Protein AF-A0A2M6W383-F1 (afdb_monomer_lite)

pLDDT: mean 89.34, std 7.52, range [50.94, 96.88]

Secondary structure (DSSP, 8-state):
-HHHHHHHHHHHHHHHHHHHHHHHHHHHHHHHHHHHHHHHHHHHHHHHHHHHHHHIIIIIT-SSPPPHHHHHHHHHHHHHT--HHHHHHHHHHHH-SSHHHHHHHHHHHHHHHHHHHH--

Organism: NCBI:txid1974648

Radius of gyration: 27.36 Å; chains: 1; bounding box: 65×24×80 Å

Foldseek 3Di:
DVVVVVVVVVVVVVVVVVVVVVVVVVVVVVVVVVVVVVVVLVVLLVLLVVLLVLCCVQPVVDPDDRDPVSVVVSLVSQVVSVDPVLNVLVVQLVVDPDPVSVVVSVVVSNVVSVVSNPPD

Sequence (120 aa):
MQHRTFYLAIVVILAVASLAGLASYYSASVHLSQAQAQLALQKNDERVVNFLSMFVNKVIKADKEIGYDDRLELENAVRQLGDKEILEQWKKFTDSKTESEAQSNTKELLAKLVNKISKK

Structure (mmCIF, N/CA/C/O backbone):
data_AF-A0A2M6W383-F1
#
_entry.id   AF-A0A2M6W383-F1
#
loop_
_atom_site.group_PDB
_atom_site.id
_atom_site.type_symbol
_atom_site.label_atom_id
_atom_site.label_alt_id
_atom_site.label_comp_id
_atom_site.label_asym_id
_atom_site.label_entity_id
_atom_site.label_seq_id
_atom_site.pdbx_PDB_ins_code
_atom_site.Cartn_x
_atom_site.Cartn_y
_atom_site.Cartn_z
_atom_site.occupancy
_atom_site.B_iso_or_equiv
_atom_site.auth_seq_id
_atom_site.auth_comp_id
_atom_site.auth_asym_id
_atom_site.auth_atom_id
_atom_site.pdbx_PDB_model_num
ATOM 1 N N . MET A 1 1 ? 42.798 -7.366 -55.470 1.00 59.81 1 MET A N 1
ATOM 2 C CA . MET A 1 1 ? 42.585 -6.374 -54.384 1.00 59.81 1 MET A CA 1
ATOM 3 C C . MET A 1 1 ? 41.109 -6.054 -54.136 1.00 59.81 1 MET A C 1
ATOM 5 O O . MET A 1 1 ? 40.742 -6.008 -52.970 1.00 59.81 1 MET A O 1
ATOM 9 N N . GLN A 1 2 ? 40.260 -5.914 -55.167 1.00 68.69 2 GLN A N 1
ATOM 10 C CA . GLN A 1 2 ? 38.841 -5.524 -55.022 1.00 68.69 2 GLN A CA 1
ATOM 11 C C . GLN A 1 2 ? 37.976 -6.438 -54.126 1.00 68.69 2 GLN A C 1
ATOM 13 O O . GLN A 1 2 ? 37.146 -5.939 -53.372 1.00 68.69 2 GLN A O 1
ATOM 18 N N . HIS A 1 3 ? 38.184 -7.760 -54.132 1.00 70.81 3 HIS A N 1
ATOM 19 C CA . HIS A 1 3 ? 37.404 -8.657 -53.264 1.00 70.81 3 HIS A CA 1
ATOM 20 C C . HIS A 1 3 ? 37.749 -8.492 -51.772 1.00 70.81 3 HIS A C 1
ATOM 22 O O . HIS A 1 3 ? 36.857 -8.528 -50.933 1.00 70.81 3 HIS A O 1
ATOM 28 N N . ARG A 1 4 ? 39.021 -8.228 -51.421 1.00 80.94 4 ARG A N 1
ATOM 29 C CA . ARG A 1 4 ? 39.445 -7.999 -50.021 1.00 80.94 4 ARG A CA 1
ATOM 30 C C . ARG A 1 4 ? 38.836 -6.721 -49.444 1.00 80.94 4 ARG A C 1
ATOM 32 O O . ARG A 1 4 ? 38.394 -6.729 -48.302 1.00 80.94 4 ARG A O 1
ATOM 39 N N . THR A 1 5 ? 38.791 -5.647 -50.232 1.00 82.31 5 THR A N 1
ATOM 40 C CA . THR A 1 5 ? 38.164 -4.379 -49.828 1.00 82.31 5 THR A CA 1
ATOM 41 C C . THR A 1 5 ? 36.646 -4.506 -49.704 1.00 82.31 5 THR A C 1
ATOM 43 O O . THR A 1 5 ? 36.067 -3.932 -48.790 1.00 82.31 5 THR A O 1
ATOM 46 N N . PHE A 1 6 ? 36.010 -5.310 -50.561 1.00 88.69 6 PHE A N 1
ATOM 47 C CA . PHE A 1 6 ? 34.576 -5.598 -50.485 1.00 88.69 6 PHE A CA 1
ATOM 48 C C . PHE A 1 6 ? 34.199 -6.385 -49.218 1.00 88.69 6 PHE A C 1
ATOM 50 O O . PHE A 1 6 ? 33.298 -5.976 -48.489 1.00 88.69 6 PHE A O 1
ATOM 57 N N . TYR A 1 7 ? 34.933 -7.456 -48.889 1.00 90.19 7 TYR A N 1
ATOM 58 C CA . TYR A 1 7 ? 34.697 -8.206 -47.649 1.00 90.19 7 TYR A CA 1
ATOM 59 C C . TYR A 1 7 ? 34.950 -7.360 -46.394 1.00 90.19 7 TYR A C 1
ATOM 61 O O . TYR A 1 7 ? 34.172 -7.434 -45.447 1.00 90.19 7 TYR A O 1
ATOM 69 N N . LEU A 1 8 ? 35.986 -6.513 -46.392 1.00 90.56 8 LEU A N 1
ATOM 70 C CA . LEU A 1 8 ? 36.236 -5.576 -45.290 1.00 90.56 8 LEU A CA 1
ATOM 71 C C . LEU A 1 8 ? 35.081 -4.585 -45.102 1.00 90.56 8 LEU A C 1
ATOM 73 O O . LEU A 1 8 ? 34.659 -4.365 -43.971 1.00 90.56 8 LEU A O 1
ATOM 77 N N . ALA A 1 9 ? 34.534 -4.036 -46.190 1.00 89.81 9 ALA A N 1
ATOM 78 C CA . ALA A 1 9 ? 33.381 -3.141 -46.116 1.00 89.81 9 ALA A CA 1
ATOM 79 C C . ALA A 1 9 ? 32.155 -3.840 -45.501 1.00 89.81 9 ALA A C 1
ATOM 81 O O . ALA A 1 9 ? 31.501 -3.275 -44.627 1.00 89.81 9 ALA A O 1
ATOM 82 N N . ILE A 1 10 ? 31.888 -5.093 -45.885 1.00 91.19 10 ILE A N 1
ATOM 83 C CA . ILE A 1 10 ? 30.789 -5.894 -45.321 1.00 91.19 10 ILE A CA 1
ATOM 84 C C . ILE A 1 10 ? 30.988 -6.147 -43.822 1.00 91.19 10 ILE A C 1
ATOM 86 O O . ILE A 1 10 ? 30.050 -5.977 -43.045 1.00 91.19 10 ILE A O 1
ATOM 90 N N . VAL A 1 11 ? 32.201 -6.515 -43.399 1.00 93.19 11 VAL A N 1
ATOM 91 C CA . VAL A 1 11 ? 32.515 -6.758 -41.979 1.00 93.19 11 VAL A CA 1
ATOM 92 C C . VAL A 1 11 ? 32.331 -5.489 -41.149 1.00 93.19 11 VAL A C 1
ATOM 94 O O . VAL A 1 11 ? 31.763 -5.551 -40.062 1.00 93.19 11 VAL A O 1
ATOM 97 N N . VAL A 1 12 ? 32.750 -4.331 -41.666 1.00 92.62 12 VAL A N 1
ATOM 98 C CA . VAL A 1 12 ? 32.562 -3.044 -40.981 1.00 92.62 12 VAL A CA 1
ATOM 99 C C . VAL A 1 12 ? 31.077 -2.700 -40.853 1.00 92.62 12 VAL A C 1
ATOM 101 O O . VAL A 1 12 ? 30.638 -2.310 -39.775 1.00 92.62 12 VAL A O 1
ATOM 104 N N . ILE A 1 13 ? 30.281 -2.898 -41.907 1.00 92.81 13 ILE A N 1
ATOM 105 C CA . ILE A 1 13 ? 28.831 -2.653 -41.866 1.00 92.81 13 ILE A CA 1
ATOM 106 C C . ILE A 1 13 ? 28.148 -3.574 -40.842 1.00 92.81 13 ILE A C 1
ATOM 108 O O . ILE A 1 13 ? 27.340 -3.105 -40.041 1.00 92.81 13 ILE A O 1
ATOM 112 N N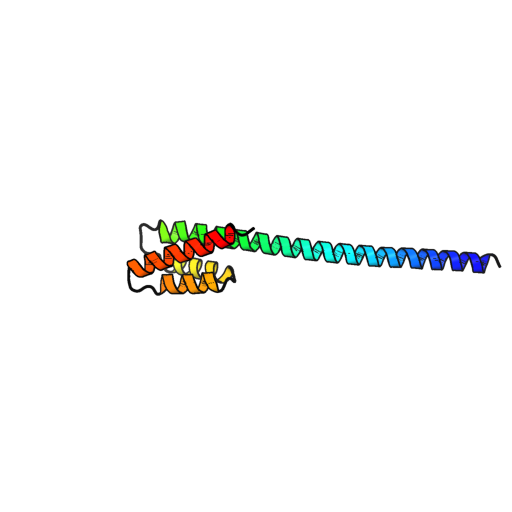 . LEU A 1 14 ? 28.511 -4.860 -40.811 1.00 92.62 14 LEU A N 1
ATOM 113 C CA . LEU A 1 14 ? 28.020 -5.818 -39.812 1.00 92.62 14 LEU A CA 1
ATOM 114 C C . LEU A 1 14 ? 28.418 -5.423 -38.382 1.00 92.62 14 LEU A C 1
ATOM 116 O O . LEU A 1 14 ? 27.598 -5.504 -37.464 1.00 92.62 14 LEU A O 1
ATOM 120 N N . ALA A 1 15 ? 29.652 -4.955 -38.181 1.00 92.25 15 ALA A N 1
ATOM 121 C CA . ALA A 1 15 ? 30.124 -4.488 -36.880 1.00 92.25 15 ALA A CA 1
ATOM 122 C C . ALA A 1 15 ? 29.342 -3.253 -36.398 1.00 92.25 15 ALA A C 1
ATOM 124 O O . ALA A 1 15 ? 28.911 -3.200 -35.250 1.00 92.25 15 ALA A O 1
ATOM 125 N N . VAL A 1 16 ? 29.079 -2.285 -37.278 1.00 93.31 16 VAL A N 1
ATOM 126 C CA . VAL A 1 16 ? 28.286 -1.095 -36.929 1.00 93.31 16 VAL A CA 1
ATOM 127 C C . VAL A 1 16 ? 26.828 -1.462 -36.633 1.00 93.31 16 VAL A C 1
ATOM 129 O O . VAL A 1 16 ? 26.276 -1.004 -35.633 1.00 93.31 16 VAL A O 1
ATOM 132 N N . ALA A 1 17 ? 26.211 -2.321 -37.449 1.00 90.88 17 ALA A N 1
ATOM 133 C CA . ALA A 1 17 ? 24.828 -2.753 -37.250 1.00 90.88 17 ALA A CA 1
ATOM 134 C C . ALA A 1 17 ? 24.641 -3.520 -35.929 1.00 90.88 17 ALA A C 1
ATOM 136 O O . ALA A 1 17 ? 23.676 -3.282 -35.204 1.00 90.88 17 ALA A O 1
ATOM 137 N N . SER A 1 18 ? 25.584 -4.401 -35.584 1.00 90.50 18 SER A N 1
ATOM 138 C CA . SER A 1 18 ? 25.553 -5.142 -34.316 1.00 90.50 18 SER A CA 1
ATOM 139 C C . SER A 1 18 ? 25.743 -4.230 -33.100 1.00 90.50 18 SER 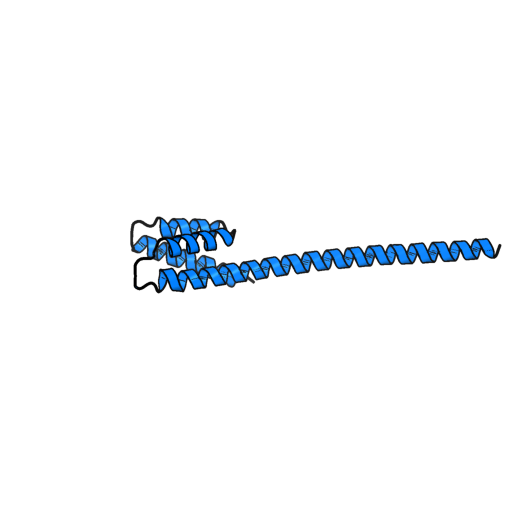A C 1
ATOM 141 O O . SER A 1 18 ? 24.991 -4.353 -32.134 1.00 90.50 18 SER A O 1
ATOM 143 N N . LEU A 1 19 ? 26.664 -3.261 -33.158 1.00 90.88 19 LEU A N 1
ATOM 144 C CA . LEU A 1 19 ? 26.844 -2.268 -32.092 1.00 90.88 19 LEU A CA 1
ATOM 145 C C . LEU A 1 19 ? 25.597 -1.389 -31.903 1.00 90.88 19 LEU A C 1
ATOM 147 O O . LEU A 1 19 ? 25.170 -1.168 -30.769 1.00 90.88 19 LEU A O 1
ATOM 151 N N . ALA A 1 20 ? 24.971 -0.939 -32.993 1.00 90.38 20 ALA A N 1
ATOM 152 C CA . ALA A 1 20 ? 23.717 -0.186 -32.936 1.00 90.38 20 ALA A CA 1
ATOM 153 C C . ALA A 1 20 ? 22.557 -1.031 -32.366 1.00 90.38 20 ALA A C 1
ATOM 155 O O . ALA A 1 20 ? 21.752 -0.539 -31.569 1.00 90.38 20 ALA A O 1
ATOM 156 N N . GLY A 1 21 ? 22.497 -2.319 -32.719 1.00 89.94 21 GLY A N 1
ATOM 157 C CA . GLY A 1 21 ? 21.541 -3.277 -32.159 1.00 89.94 21 GLY A CA 1
ATOM 158 C C . GLY A 1 21 ? 21.708 -3.466 -30.648 1.00 89.94 21 GLY A C 1
ATOM 159 O O . GLY A 1 21 ? 20.731 -3.414 -29.904 1.00 89.94 21 GLY A O 1
ATOM 160 N N . LEU A 1 22 ? 22.946 -3.601 -30.166 1.00 89.50 22 LEU A N 1
ATOM 161 C CA . LEU A 1 22 ? 23.228 -3.714 -28.732 1.00 89.50 22 LEU A CA 1
ATOM 162 C C . LEU A 1 22 ? 22.875 -2.429 -27.970 1.00 89.50 22 LEU A C 1
ATOM 164 O O . LEU A 1 22 ? 22.265 -2.499 -26.903 1.00 89.50 22 LEU A O 1
ATOM 168 N N . ALA A 1 23 ? 23.206 -1.259 -28.523 1.00 88.81 23 ALA A N 1
ATOM 169 C CA . ALA A 1 23 ? 22.891 0.027 -27.901 1.00 88.81 23 ALA A CA 1
ATOM 170 C C . ALA A 1 23 ? 21.374 0.260 -27.786 1.00 88.81 23 ALA A C 1
ATOM 172 O O . ALA A 1 23 ? 20.884 0.683 -26.737 1.00 88.81 23 ALA A O 1
ATOM 173 N N . SER A 1 24 ? 20.621 -0.055 -28.843 1.00 87.12 24 SER A N 1
ATOM 174 C CA . SER A 1 24 ? 19.157 0.064 -28.845 1.00 87.12 24 SER A CA 1
ATOM 175 C C . SER A 1 24 ? 18.490 -0.938 -27.900 1.00 87.12 24 SER A C 1
ATOM 177 O O . SER A 1 24 ? 17.591 -0.549 -27.155 1.00 87.12 24 SER A O 1
ATOM 179 N N . TYR A 1 25 ? 18.972 -2.184 -27.843 1.00 89.19 25 TYR A N 1
ATOM 180 C CA . TYR A 1 25 ? 18.502 -3.180 -26.876 1.00 89.19 25 TYR A CA 1
ATOM 181 C C . TYR A 1 25 ? 18.744 -2.737 -25.428 1.00 89.19 25 TYR A C 1
ATOM 183 O O . TYR A 1 25 ? 17.838 -2.801 -24.595 1.00 89.19 25 TYR A O 1
ATOM 191 N N . TYR A 1 26 ? 19.944 -2.229 -25.130 1.00 90.19 26 TYR A N 1
ATOM 192 C CA . TYR A 1 26 ? 20.270 -1.730 -23.797 1.00 90.19 26 TYR A CA 1
ATOM 193 C C . TYR A 1 26 ? 19.374 -0.548 -23.410 1.00 90.19 26 TYR A C 1
ATOM 195 O O . TYR A 1 26 ? 18.750 -0.574 -22.350 1.00 90.19 26 TYR A O 1
ATOM 203 N N . SER A 1 27 ? 19.224 0.440 -24.295 1.00 88.88 27 SER A N 1
ATOM 204 C CA . SER A 1 27 ? 18.325 1.579 -24.077 1.00 88.88 27 SER A CA 1
ATOM 205 C C . SER A 1 27 ? 16.881 1.133 -23.810 1.00 88.88 27 SER A C 1
ATOM 207 O O . SER A 1 27 ? 16.279 1.527 -22.808 1.00 88.88 27 SER A O 1
ATOM 209 N N . ALA A 1 28 ? 16.345 0.227 -24.634 1.00 86.56 28 ALA A N 1
ATOM 210 C CA . ALA A 1 28 ? 15.001 -0.314 -24.453 1.00 86.56 28 ALA A CA 1
ATOM 211 C C . ALA A 1 28 ? 14.838 -1.029 -23.101 1.00 86.56 28 ALA A C 1
ATOM 213 O O . ALA A 1 28 ? 13.828 -0.837 -22.426 1.00 86.56 28 ALA A O 1
ATOM 214 N N . SER A 1 29 ? 15.839 -1.802 -22.668 1.00 85.12 29 SER A N 1
ATOM 215 C CA . SER A 1 29 ? 15.808 -2.495 -21.373 1.00 85.12 29 SER A CA 1
ATOM 216 C C . SER A 1 29 ? 15.793 -1.527 -20.182 1.00 85.12 29 SER A C 1
ATOM 218 O O . SER A 1 29 ? 15.059 -1.743 -19.214 1.00 85.12 29 SER A O 1
ATOM 220 N N . VAL A 1 30 ? 16.532 -0.416 -20.277 1.00 87.94 30 VAL A N 1
ATOM 221 C CA . VAL A 1 30 ? 16.556 0.636 -19.253 1.00 87.94 30 VAL A CA 1
ATOM 222 C C . VAL A 1 30 ? 15.205 1.347 -19.185 1.00 87.94 30 VAL A C 1
ATOM 224 O O . VAL A 1 30 ? 14.650 1.492 -18.095 1.00 87.94 30 VAL A O 1
ATOM 227 N N . HIS A 1 31 ? 14.640 1.732 -20.332 1.00 83.88 31 HIS A N 1
ATOM 228 C CA . HIS A 1 31 ? 13.320 2.363 -20.389 1.00 83.88 31 HIS A CA 1
ATOM 229 C C . HIS A 1 31 ? 12.217 1.451 -19.842 1.00 83.88 31 HIS A C 1
ATOM 231 O O . HIS A 1 31 ? 11.326 1.915 -19.131 1.00 83.88 31 HIS A O 1
ATOM 237 N N . LEU A 1 32 ? 12.300 0.148 -20.113 1.00 83.88 32 LEU A N 1
ATOM 238 C CA . LEU A 1 32 ? 11.342 -0.836 -19.620 1.00 83.88 32 LEU A CA 1
ATOM 239 C C . LEU A 1 32 ? 11.431 -0.994 -18.094 1.00 83.88 32 LEU A C 1
ATOM 241 O O . LEU A 1 32 ? 10.401 -0.996 -17.423 1.00 83.88 32 LEU A O 1
ATOM 245 N N . SER A 1 33 ? 12.641 -1.045 -17.533 1.00 84.81 33 SER A N 1
ATOM 246 C CA . SER A 1 33 ? 12.852 -1.073 -16.078 1.00 84.81 33 SER A CA 1
ATOM 247 C C . SER A 1 33 ? 12.305 0.184 -15.390 1.00 84.81 33 SER A C 1
ATOM 249 O O . SER A 1 33 ? 11.586 0.096 -14.393 1.00 84.81 33 SER A O 1
ATOM 251 N N . GLN A 1 34 ? 12.556 1.365 -15.962 1.00 83.81 34 GLN A N 1
ATOM 252 C CA . GLN A 1 34 ? 12.029 2.630 -15.440 1.00 83.81 34 GLN A CA 1
ATOM 253 C C . GLN A 1 34 ? 10.498 2.691 -15.500 1.00 83.81 34 GLN A C 1
ATOM 255 O O . GLN A 1 34 ? 9.864 3.087 -14.521 1.00 83.81 34 GLN A O 1
ATOM 260 N N . ALA A 1 35 ? 9.893 2.258 -16.609 1.00 82.69 35 ALA A N 1
ATOM 261 C CA . ALA A 1 35 ? 8.441 2.186 -16.742 1.00 82.69 35 ALA A CA 1
ATOM 262 C C . ALA A 1 35 ? 7.828 1.211 -15.723 1.00 82.69 35 ALA A C 1
ATOM 264 O O . ALA A 1 35 ? 6.825 1.531 -15.089 1.00 82.69 35 ALA A O 1
ATOM 265 N N . GLN A 1 36 ? 8.452 0.049 -15.500 1.00 84.31 36 GLN A N 1
ATOM 266 C CA . GLN A 1 36 ? 8.021 -0.893 -14.464 1.00 84.31 36 GLN A CA 1
ATOM 267 C C . GLN A 1 36 ? 8.137 -0.306 -13.055 1.00 84.31 36 GLN A C 1
ATOM 269 O O . GLN A 1 36 ? 7.225 -0.494 -12.252 1.00 84.31 36 GLN A O 1
ATOM 274 N N . ALA A 1 37 ? 9.208 0.433 -12.757 1.00 79.94 37 ALA A N 1
ATOM 275 C CA . ALA A 1 37 ? 9.370 1.104 -11.472 1.00 79.94 37 ALA A CA 1
ATOM 276 C C . ALA A 1 37 ? 8.275 2.159 -11.245 1.00 79.94 37 ALA A C 1
ATOM 278 O O . ALA A 1 37 ? 7.657 2.184 -10.184 1.00 79.94 37 ALA A O 1
ATOM 279 N N . GLN A 1 38 ? 7.964 2.977 -12.254 1.00 80.44 38 GLN A N 1
ATOM 280 C CA . GLN A 1 38 ? 6.873 3.956 -12.178 1.00 80.44 38 GLN A CA 1
ATOM 281 C C . GLN A 1 38 ? 5.503 3.288 -12.013 1.00 80.44 38 GLN A C 1
ATOM 283 O O . GLN A 1 38 ? 4.697 3.733 -11.199 1.00 80.44 38 GLN A O 1
ATOM 288 N N . LEU A 1 39 ? 5.246 2.188 -12.726 1.00 78.38 39 LEU A N 1
ATOM 289 C CA . LEU A 1 39 ? 4.024 1.399 -12.557 1.00 78.38 39 LEU A CA 1
ATOM 290 C C . LEU A 1 39 ? 3.931 0.780 -11.159 1.00 78.38 39 LEU A C 1
ATOM 292 O O . LEU A 1 39 ? 2.845 0.719 -10.588 1.00 78.38 39 LEU A O 1
ATOM 296 N N . ALA A 1 40 ? 5.048 0.321 -10.595 1.00 75.12 40 ALA A N 1
ATOM 297 C CA . ALA A 1 40 ? 5.086 -0.214 -9.239 1.00 75.12 40 ALA A CA 1
ATOM 298 C C . ALA A 1 40 ? 4.773 0.868 -8.194 1.00 75.12 40 ALA A C 1
ATOM 300 O O . ALA A 1 40 ? 4.037 0.587 -7.248 1.00 75.12 40 ALA A O 1
ATOM 301 N N . LEU A 1 41 ? 5.271 2.095 -8.392 1.00 76.12 41 LEU A N 1
ATOM 302 C CA . LEU A 1 41 ? 4.925 3.251 -7.560 1.00 76.12 41 LEU A CA 1
ATOM 303 C C . LEU A 1 41 ? 3.428 3.576 -7.665 1.00 76.12 41 LEU A C 1
ATOM 305 O O . LEU A 1 41 ? 2.747 3.591 -6.645 1.00 76.12 41 LEU A O 1
ATOM 309 N N . GLN A 1 42 ? 2.879 3.687 -8.880 1.00 78.44 42 GLN A N 1
ATOM 310 C CA . GLN A 1 42 ? 1.444 3.943 -9.080 1.00 78.44 42 GLN A CA 1
ATOM 311 C C . GLN A 1 42 ? 0.553 2.857 -8.460 1.00 78.44 42 GLN A C 1
ATOM 313 O O . GLN A 1 42 ? -0.425 3.165 -7.784 1.00 78.44 42 GLN A O 1
ATOM 318 N N . LYS A 1 43 ? 0.906 1.576 -8.631 1.00 78.12 43 LYS A N 1
ATOM 319 C CA . LYS A 1 43 ? 0.190 0.459 -7.991 1.00 78.12 43 LYS A CA 1
ATOM 320 C C . LYS A 1 43 ? 0.286 0.497 -6.470 1.00 78.12 43 LYS A C 1
ATOM 322 O O . LYS A 1 43 ? -0.565 -0.065 -5.784 1.00 78.12 43 LYS A O 1
ATOM 327 N N . ASN A 1 44 ? 1.352 1.064 -5.912 1.00 77.12 44 ASN A N 1
ATOM 328 C CA . ASN A 1 44 ? 1.451 1.257 -4.473 1.00 77.12 44 ASN A CA 1
ATOM 329 C C . ASN A 1 44 ? 0.481 2.340 -4.001 1.00 77.12 44 ASN A C 1
ATOM 331 O O . ASN A 1 44 ? -0.277 2.097 -3.066 1.00 77.12 44 ASN A O 1
ATOM 335 N N . ASP A 1 45 ? 0.438 3.470 -4.703 1.00 82.94 45 ASP A N 1
ATOM 336 C CA . ASP A 1 45 ? -0.473 4.571 -4.390 1.00 82.94 45 ASP A CA 1
ATOM 337 C C . ASP A 1 45 ? -1.936 4.120 -4.467 1.00 82.94 45 ASP A C 1
ATOM 339 O O . ASP A 1 45 ? -2.713 4.364 -3.545 1.00 82.94 45 ASP A O 1
ATOM 343 N N . GLU A 1 46 ? -2.299 3.369 -5.510 1.00 88.31 46 GLU A N 1
ATOM 344 C CA . GLU A 1 46 ? -3.647 2.818 -5.674 1.00 88.31 46 GLU A CA 1
ATOM 345 C C . GLU A 1 46 ? -4.031 1.884 -4.516 1.00 88.31 46 GLU A C 1
ATOM 347 O O . GLU A 1 46 ? -5.127 1.989 -3.964 1.00 88.31 46 GLU A O 1
ATOM 352 N N . ARG A 1 47 ? -3.116 1.007 -4.080 1.00 91.88 47 ARG A N 1
ATOM 353 C CA . ARG A 1 47 ? -3.351 0.126 -2.925 1.00 91.88 47 ARG A CA 1
ATOM 354 C C . ARG A 1 47 ? -3.579 0.918 -1.638 1.00 91.88 47 ARG A C 1
ATOM 356 O O . ARG A 1 47 ? -4.492 0.583 -0.884 1.00 91.88 47 ARG A O 1
ATOM 363 N N . VAL A 1 48 ? -2.795 1.971 -1.395 1.00 92.94 48 VAL A N 1
ATOM 364 C CA . VAL A 1 48 ? -2.953 2.835 -0.212 1.00 92.94 48 VAL A CA 1
ATOM 365 C C . VAL A 1 48 ? -4.296 3.569 -0.247 1.00 92.94 48 VAL A C 1
ATOM 367 O O . VAL A 1 48 ? -4.994 3.607 0.767 1.00 92.94 48 VAL A O 1
ATOM 370 N N . VAL A 1 49 ? -4.698 4.098 -1.407 1.00 93.12 49 VAL A N 1
ATOM 371 C CA . VAL A 1 49 ? -6.008 4.746 -1.598 1.00 93.12 49 VAL A CA 1
ATOM 372 C C . VAL A 1 49 ? -7.154 3.758 -1.370 1.00 93.12 49 VAL A C 1
ATOM 374 O O . VAL A 1 49 ? -8.114 4.081 -0.667 1.00 93.12 49 VAL A O 1
ATOM 377 N N . ASN A 1 50 ? -7.047 2.541 -1.904 1.00 94.50 50 ASN A N 1
ATOM 378 C CA . ASN A 1 50 ? -8.061 1.501 -1.735 1.00 94.50 50 ASN A CA 1
ATOM 379 C C . ASN A 1 50 ? -8.211 1.093 -0.266 1.00 94.50 50 ASN A C 1
ATOM 381 O O . ASN A 1 50 ? -9.331 1.039 0.244 1.00 94.50 50 ASN A O 1
ATOM 385 N N . PHE A 1 51 ? -7.096 0.889 0.442 1.00 95.88 51 PHE A N 1
ATOM 386 C CA . PHE A 1 51 ? -7.136 0.610 1.874 1.00 95.88 51 PHE A CA 1
ATOM 387 C C . PHE A 1 51 ? -7.743 1.772 2.667 1.00 95.88 51 PHE A C 1
ATOM 389 O O . PHE A 1 51 ? -8.592 1.538 3.522 1.00 95.88 51 PHE A O 1
ATOM 396 N N . LEU A 1 52 ? -7.373 3.022 2.368 1.00 95.12 52 LEU A N 1
ATOM 397 C CA . LEU A 1 52 ? -7.962 4.195 3.018 1.00 95.12 52 LEU A CA 1
ATOM 398 C C . LEU A 1 52 ? -9.484 4.245 2.814 1.00 95.12 52 LEU A C 1
ATOM 400 O O . LEU A 1 52 ? -10.223 4.477 3.768 1.00 95.12 52 LEU A O 1
ATOM 404 N N . SER A 1 53 ? -9.958 3.986 1.594 1.00 94.38 53 SER A N 1
ATOM 405 C CA . SER A 1 53 ? -11.390 3.919 1.286 1.00 94.38 53 SER A CA 1
ATOM 406 C C . SER A 1 53 ? -12.092 2.821 2.093 1.00 94.38 53 SER A C 1
ATOM 408 O O . SER A 1 53 ? -13.121 3.073 2.724 1.00 94.38 53 SER A O 1
ATOM 410 N N . MET A 1 54 ? -11.515 1.617 2.143 1.00 94.44 54 MET A N 1
ATOM 411 C CA . MET A 1 54 ? -12.034 0.518 2.961 1.00 94.44 54 MET A CA 1
ATOM 412 C C . MET A 1 54 ? -12.071 0.880 4.444 1.00 94.44 54 MET A C 1
ATOM 414 O O . MET A 1 54 ? -13.091 0.675 5.091 1.00 94.44 54 MET A O 1
ATOM 418 N N . PHE A 1 55 ? -10.988 1.444 4.976 1.00 94.25 55 PHE A N 1
ATOM 419 C CA . PHE A 1 55 ? -10.887 1.838 6.375 1.00 94.25 55 PHE A CA 1
ATOM 420 C C . PHE A 1 55 ? -11.956 2.872 6.740 1.00 94.25 55 PHE A C 1
ATOM 422 O O . PHE A 1 55 ? -12.679 2.714 7.721 1.00 94.25 55 PHE A O 1
ATOM 429 N N . VAL A 1 56 ? -12.135 3.900 5.911 1.00 93.62 56 VAL A N 1
ATOM 430 C CA . VAL A 1 56 ? -13.179 4.905 6.131 1.00 93.62 56 VAL A CA 1
ATOM 431 C C . VAL A 1 56 ? -14.569 4.265 6.107 1.00 93.62 56 VAL A C 1
ATOM 433 O O . VAL A 1 56 ? -15.367 4.514 7.007 1.00 93.62 56 VAL A O 1
ATOM 436 N N . ASN A 1 57 ? -14.868 3.429 5.113 1.00 92.69 57 ASN A N 1
ATOM 437 C CA . ASN A 1 57 ? -16.212 2.879 4.937 1.00 92.69 57 ASN A CA 1
ATOM 438 C C . ASN A 1 57 ? -16.562 1.782 5.950 1.00 92.69 57 ASN A C 1
ATOM 440 O O . ASN A 1 57 ? -17.687 1.755 6.439 1.00 92.69 57 ASN A O 1
ATOM 444 N N . LYS A 1 58 ? -15.618 0.891 6.261 1.00 91.75 58 LYS A N 1
ATOM 445 C CA . LYS A 1 58 ? -15.842 -0.288 7.109 1.00 91.75 58 LYS A CA 1
ATOM 446 C C . LYS A 1 58 ? -15.483 -0.076 8.575 1.00 91.75 58 LYS A C 1
ATOM 448 O O . LYS A 1 58 ? -15.890 -0.886 9.397 1.00 91.75 58 LYS A O 1
ATOM 453 N N . VAL A 1 59 ? -14.721 0.969 8.907 1.00 91.38 59 VAL A N 1
ATOM 454 C CA . VAL A 1 59 ? -14.311 1.256 10.291 1.00 91.38 59 VAL A CA 1
ATOM 455 C C . VAL A 1 59 ? -14.882 2.578 10.777 1.00 91.38 59 VAL A C 1
ATOM 457 O O . VAL A 1 59 ? -15.610 2.598 11.761 1.00 91.38 59 VAL A O 1
ATOM 460 N N . ILE A 1 60 ? -14.583 3.688 10.096 1.00 90.81 60 ILE A N 1
ATOM 461 C CA . ILE A 1 60 ? -14.968 5.021 10.594 1.00 90.81 60 ILE A CA 1
ATOM 462 C C . ILE A 1 60 ? -16.473 5.262 10.462 1.00 90.81 60 ILE A C 1
ATOM 464 O O . ILE A 1 60 ? -17.089 5.831 11.356 1.00 90.81 60 ILE A O 1
ATOM 468 N N . LYS A 1 61 ? -17.062 4.850 9.338 1.00 91.38 61 LYS A N 1
ATOM 469 C CA . LYS A 1 61 ? -18.490 5.034 9.039 1.00 91.38 61 LYS A CA 1
ATOM 470 C C . LYS A 1 61 ? -19.341 3.833 9.460 1.00 91.38 61 LYS A C 1
ATOM 472 O O . LYS A 1 61 ? -20.495 3.745 9.057 1.00 91.38 61 LYS A O 1
ATOM 477 N N . ALA A 1 62 ? -18.767 2.885 10.199 1.00 89.00 62 ALA A N 1
ATOM 478 C CA . ALA A 1 62 ? -19.487 1.699 10.619 1.00 89.00 62 ALA A CA 1
ATOM 479 C C . ALA A 1 62 ? -20.486 2.051 11.726 1.00 89.00 62 ALA A C 1
ATOM 481 O O . ALA A 1 62 ? -20.103 2.437 12.825 1.00 89.00 62 ALA A O 1
ATOM 482 N N . ASP A 1 63 ? -21.772 1.858 11.445 1.00 82.19 63 ASP A N 1
ATOM 483 C CA . ASP A 1 63 ? -22.846 2.025 12.434 1.00 82.19 63 ASP A CA 1
ATOM 484 C C . ASP A 1 63 ? -23.020 0.786 13.334 1.00 82.19 63 ASP A C 1
ATOM 486 O O . ASP A 1 63 ? -23.852 0.764 14.242 1.00 82.19 63 ASP A O 1
ATOM 490 N N . LYS A 1 64 ? -22.282 -0.293 13.045 1.00 85.19 64 LYS A N 1
ATOM 491 C CA . LYS A 1 64 ? -22.369 -1.594 13.716 1.00 85.19 64 LYS A CA 1
ATOM 492 C C . LYS A 1 64 ? -20.980 -2.144 13.997 1.00 85.19 64 LYS A C 1
ATOM 494 O O . LYS A 1 64 ? -19.996 -1.725 13.392 1.00 85.19 64 LYS A O 1
ATOM 499 N N . GLU A 1 65 ? -20.922 -3.126 14.891 1.00 83.81 65 GLU A N 1
ATOM 500 C CA . GLU A 1 65 ? -19.692 -3.865 15.138 1.00 83.81 65 GLU A CA 1
ATOM 501 C C . GLU A 1 65 ? -19.182 -4.527 13.851 1.00 83.81 65 GLU A C 1
ATOM 503 O O . GLU A 1 65 ? -19.933 -5.149 13.098 1.00 83.81 65 GLU A O 1
ATOM 508 N N . ILE A 1 66 ? -17.879 -4.392 13.623 1.00 87.56 66 ILE A N 1
ATOM 509 C CA . ILE A 1 66 ? -17.189 -4.948 12.464 1.00 87.56 66 ILE A CA 1
ATOM 510 C C . ILE A 1 66 ? -17.093 -6.467 12.622 1.00 87.56 66 ILE A C 1
ATOM 512 O O . ILE A 1 66 ? -16.490 -6.960 13.587 1.00 87.56 66 ILE A O 1
ATOM 516 N N . GLY A 1 67 ? -17.657 -7.197 11.658 1.00 89.31 67 GLY A N 1
ATOM 517 C CA . GLY A 1 67 ? -17.651 -8.658 11.620 1.00 89.31 67 GLY A CA 1
ATOM 518 C C . GLY A 1 67 ? -16.274 -9.2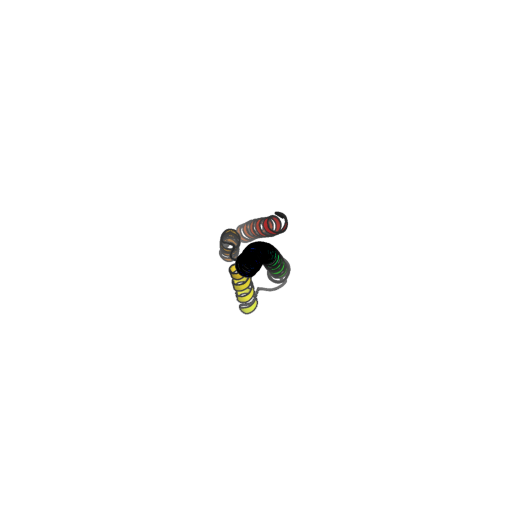57 11.320 1.00 89.31 67 GLY A C 1
ATOM 519 O O . GLY A 1 67 ? -15.335 -8.562 10.935 1.00 89.31 67 GLY A O 1
ATOM 520 N N . TYR A 1 68 ? -16.147 -10.575 11.492 1.00 90.06 68 TYR A N 1
ATOM 521 C CA . TYR A 1 68 ? -14.890 -11.296 11.259 1.00 90.06 68 TYR A CA 1
ATOM 522 C C . TYR A 1 68 ? -14.366 -11.129 9.825 1.00 90.06 68 TYR A C 1
ATOM 524 O O . TYR A 1 68 ? -13.186 -10.831 9.644 1.00 90.06 68 TYR A O 1
ATOM 532 N N . ASP A 1 69 ? -15.242 -11.263 8.827 1.00 90.88 69 ASP A N 1
ATOM 533 C CA . ASP A 1 69 ? -14.860 -11.176 7.413 1.00 90.88 69 ASP A CA 1
ATOM 534 C C . ASP A 1 69 ? -14.303 -9.791 7.064 1.00 90.88 69 ASP A C 1
ATOM 536 O O . ASP A 1 69 ? -13.238 -9.687 6.458 1.00 90.88 69 ASP A O 1
ATOM 540 N N . ASP A 1 70 ? -14.955 -8.725 7.539 1.00 91.62 70 ASP A N 1
ATOM 541 C CA . ASP A 1 70 ? -14.489 -7.350 7.344 1.00 91.62 70 ASP A CA 1
ATOM 542 C C . ASP A 1 70 ? -13.138 -7.103 8.033 1.00 91.62 70 ASP A C 1
ATOM 544 O O . ASP A 1 70 ? -12.257 -6.461 7.459 1.00 91.62 70 ASP A O 1
ATOM 548 N N . ARG A 1 71 ? -12.933 -7.641 9.247 1.00 91.12 71 ARG A N 1
ATOM 549 C CA . ARG A 1 71 ? -11.638 -7.554 9.950 1.00 91.12 71 ARG A CA 1
ATOM 550 C C . ARG A 1 71 ? -10.536 -8.279 9.185 1.00 91.12 71 ARG A C 1
ATOM 552 O O . ARG A 1 71 ? -9.433 -7.749 9.065 1.00 91.12 71 ARG A O 1
ATOM 559 N N . LEU A 1 72 ? -10.823 -9.474 8.669 1.00 94.19 72 LEU A N 1
ATOM 560 C CA . LEU A 1 72 ? -9.867 -10.258 7.891 1.00 94.19 72 LEU A CA 1
ATOM 561 C C . LEU A 1 72 ? -9.505 -9.549 6.581 1.00 94.19 72 LEU A C 1
ATOM 563 O O . LEU A 1 72 ? -8.335 -9.511 6.202 1.00 94.19 72 LEU A O 1
ATOM 567 N N . GLU A 1 73 ? -10.491 -8.961 5.908 1.00 94.75 73 GLU A N 1
ATOM 568 C CA . GLU A 1 73 ? -10.277 -8.183 4.691 1.00 94.75 73 GLU A CA 1
ATOM 569 C C . GLU A 1 73 ? -9.401 -6.950 4.955 1.00 94.75 73 GLU A C 1
ATOM 571 O O . GLU A 1 73 ? -8.427 -6.731 4.235 1.00 94.75 73 GLU A O 1
ATOM 576 N N . LEU A 1 74 ? -9.683 -6.190 6.020 1.00 95.56 74 LEU A N 1
ATOM 577 C CA . LEU A 1 74 ? -8.883 -5.030 6.427 1.00 95.56 74 LEU A CA 1
ATOM 578 C C . LEU A 1 74 ? -7.440 -5.422 6.774 1.00 95.56 74 LEU A C 1
ATOM 580 O O . LEU A 1 74 ? -6.500 -4.782 6.300 1.00 95.56 74 LEU A O 1
ATOM 584 N N . GLU A 1 75 ? -7.255 -6.498 7.542 1.00 95.00 75 GLU A N 1
ATOM 585 C CA . GLU A 1 75 ? -5.935 -7.014 7.916 1.00 95.00 75 GLU A CA 1
ATOM 586 C C . GLU A 1 75 ? -5.138 -7.486 6.687 1.00 95.00 75 GLU A C 1
ATOM 588 O O . GLU A 1 75 ? -3.933 -7.245 6.571 1.00 95.00 75 GLU A O 1
ATOM 593 N N . ASN A 1 76 ? -5.793 -8.147 5.734 1.00 95.94 76 ASN A N 1
ATOM 594 C CA . ASN A 1 76 ? -5.140 -8.565 4.499 1.00 95.94 76 ASN A CA 1
ATOM 595 C C . ASN A 1 76 ? -4.782 -7.360 3.626 1.00 95.94 76 ASN A C 1
ATOM 597 O O . ASN A 1 76 ? -3.662 -7.294 3.120 1.00 95.94 76 ASN A O 1
ATOM 601 N N . ALA A 1 77 ? -5.685 -6.388 3.494 1.00 95.19 77 ALA A N 1
ATOM 602 C CA . ALA A 1 77 ? -5.448 -5.187 2.706 1.00 95.19 77 ALA A CA 1
ATOM 603 C C . ALA A 1 77 ? -4.289 -4.353 3.268 1.00 95.19 77 ALA A C 1
ATOM 605 O O . ALA A 1 77 ? -3.401 -3.969 2.507 1.00 95.19 77 ALA A O 1
ATOM 606 N N . VAL A 1 78 ? -4.221 -4.144 4.589 1.00 95.62 78 VAL A N 1
ATOM 607 C CA . VAL A 1 78 ? -3.109 -3.401 5.205 1.00 95.62 78 VAL A CA 1
ATOM 608 C C . VAL A 1 78 ? -1.774 -4.140 5.067 1.00 95.62 78 VAL A C 1
ATOM 610 O O . VAL A 1 78 ? -0.751 -3.519 4.781 1.00 95.62 78 VAL A O 1
ATOM 613 N N . ARG A 1 79 ? -1.763 -5.478 5.180 1.00 94.31 79 ARG A N 1
ATOM 614 C CA . ARG A 1 79 ? -0.557 -6.295 4.944 1.00 94.31 79 ARG A CA 1
ATOM 615 C C . ARG A 1 79 ? -0.089 -6.213 3.491 1.00 94.31 79 ARG A C 1
ATOM 617 O O . ARG A 1 79 ? 1.114 -6.136 3.241 1.00 94.31 79 ARG A O 1
ATOM 624 N N . GLN A 1 80 ? -1.021 -6.189 2.540 1.00 93.56 80 GLN A N 1
ATOM 625 C CA . GLN A 1 80 ? -0.729 -6.080 1.108 1.00 93.56 80 GLN A CA 1
ATOM 626 C C . GLN A 1 80 ? -0.140 -4.725 0.698 1.00 93.56 80 GLN A C 1
ATOM 628 O O . GLN A 1 80 ? 0.444 -4.634 -0.385 1.00 93.56 80 GLN A O 1
ATOM 633 N N . LEU A 1 81 ? -0.230 -3.689 1.542 1.00 92.31 81 LEU A N 1
ATOM 634 C CA . LEU A 1 81 ? 0.472 -2.423 1.309 1.00 92.31 81 LEU A CA 1
ATOM 635 C C . LEU A 1 81 ? 1.996 -2.603 1.340 1.00 92.31 81 LEU A C 1
ATOM 637 O O . LEU A 1 81 ? 2.716 -1.860 0.682 1.00 92.31 81 LEU A O 1
ATOM 641 N N . GLY A 1 82 ? 2.504 -3.588 2.092 1.00 90.56 82 GLY A N 1
ATOM 642 C CA . GLY A 1 82 ? 3.944 -3.794 2.271 1.00 90.56 82 GLY A CA 1
ATOM 643 C C . GLY A 1 82 ? 4.642 -2.673 3.053 1.00 90.56 82 GLY A C 1
ATOM 644 O O . GLY A 1 82 ? 5.870 -2.623 3.088 1.00 90.56 82 GLY A O 1
ATOM 645 N N . ASP A 1 83 ? 3.877 -1.781 3.688 1.00 92.06 83 ASP A N 1
ATOM 646 C CA . ASP A 1 83 ? 4.387 -0.661 4.473 1.00 92.06 83 ASP A CA 1
ATOM 647 C C . ASP A 1 83 ? 4.371 -1.007 5.968 1.00 92.06 83 ASP A C 1
ATOM 649 O O . ASP A 1 83 ? 3.313 -1.125 6.592 1.00 92.06 83 ASP A O 1
ATOM 653 N N . LYS A 1 84 ? 5.565 -1.188 6.542 1.00 93.06 84 LYS A N 1
ATOM 654 C CA . LYS A 1 84 ? 5.729 -1.584 7.947 1.00 93.06 84 LYS A CA 1
ATOM 655 C C . LYS 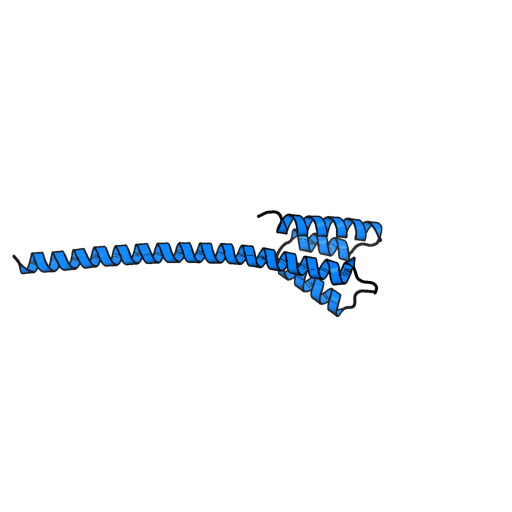A 1 84 ? 5.163 -0.550 8.914 1.00 93.06 84 LYS A C 1
ATOM 657 O O . LYS A 1 84 ? 4.561 -0.941 9.906 1.00 93.06 84 LYS A O 1
ATOM 662 N N . GLU A 1 85 ? 5.308 0.741 8.622 1.00 94.12 85 GLU A N 1
ATOM 663 C CA . GLU A 1 85 ? 4.823 1.787 9.523 1.00 94.12 85 GLU A CA 1
ATOM 664 C C . GLU A 1 85 ? 3.298 1.827 9.563 1.00 94.12 85 GLU A C 1
ATOM 666 O O . GLU A 1 85 ? 2.713 2.009 10.630 1.00 94.12 85 GLU A O 1
ATOM 671 N N . ILE A 1 86 ? 2.650 1.663 8.405 1.00 94.81 86 ILE A N 1
ATOM 672 C CA . ILE A 1 86 ? 1.188 1.595 8.337 1.00 94.81 86 ILE A CA 1
ATOM 673 C C . ILE A 1 86 ? 0.695 0.331 9.049 1.00 94.81 86 ILE A C 1
ATOM 675 O O . ILE A 1 86 ? -0.250 0.412 9.830 1.00 94.81 86 ILE A O 1
ATOM 679 N N . LEU A 1 87 ? 1.347 -0.817 8.839 1.00 95.88 87 LEU A N 1
ATOM 680 C CA . LEU A 1 87 ? 0.975 -2.071 9.498 1.00 95.88 87 LEU A CA 1
ATOM 681 C C . LEU A 1 87 ? 1.147 -2.007 11.023 1.00 95.88 87 LEU A C 1
ATOM 683 O O . LEU A 1 87 ? 0.291 -2.486 11.763 1.00 95.88 87 LEU A O 1
ATOM 687 N N . GLU A 1 88 ? 2.239 -1.424 11.511 1.00 96.69 88 GLU A N 1
ATOM 688 C CA . GLU A 1 88 ? 2.462 -1.218 12.945 1.00 96.69 88 GLU A CA 1
ATOM 689 C C . GLU A 1 88 ? 1.420 -0.274 13.543 1.00 96.69 88 GLU A C 1
ATOM 691 O O . GLU A 1 88 ? 0.880 -0.552 14.614 1.00 96.69 88 GLU A O 1
ATOM 696 N N . GLN A 1 89 ? 1.093 0.811 12.840 1.00 96.88 89 GLN A N 1
ATOM 697 C CA . GLN A 1 89 ? 0.066 1.742 13.292 1.00 96.88 89 GLN A CA 1
ATOM 698 C C . GLN A 1 89 ? -1.323 1.098 13.315 1.00 96.88 89 GLN A C 1
ATOM 700 O O . GLN A 1 89 ? -2.092 1.314 14.250 1.00 96.88 89 GLN A O 1
ATOM 705 N N . TRP A 1 90 ? -1.633 0.273 12.316 1.00 96.44 90 TRP A N 1
ATOM 706 C CA . TRP A 1 90 ? -2.855 -0.519 12.284 1.00 96.44 90 TRP A CA 1
ATOM 707 C C . TRP A 1 90 ? -2.950 -1.469 13.482 1.00 96.44 90 TRP A C 1
ATOM 709 O O . TRP A 1 90 ? -3.979 -1.491 14.148 1.00 96.44 90 TRP A O 1
ATOM 719 N N . LYS A 1 91 ? -1.864 -2.174 13.827 1.00 95.56 91 LYS A N 1
ATOM 720 C CA . LYS A 1 91 ? -1.831 -3.035 15.020 1.00 95.56 91 LYS A CA 1
ATOM 721 C C . LYS A 1 91 ? -2.097 -2.257 16.306 1.00 95.56 91 LYS A C 1
ATOM 723 O O . LYS A 1 91 ? -2.906 -2.686 17.118 1.00 95.56 91 LYS A O 1
ATOM 728 N N . LYS A 1 92 ? -1.485 -1.077 16.473 1.00 96.25 92 LYS A N 1
ATOM 729 C CA . LYS A 1 92 ? -1.767 -0.199 17.625 1.00 96.25 92 LYS A CA 1
ATOM 730 C C . LYS A 1 92 ? -3.245 0.183 17.697 1.00 96.25 92 LYS A C 1
ATOM 732 O O . LYS A 1 92 ? -3.843 0.150 18.770 1.00 96.25 92 LYS A O 1
ATOM 737 N N . PHE A 1 93 ? -3.845 0.505 16.552 1.00 95.25 93 PHE A N 1
ATOM 738 C CA . PHE A 1 93 ? -5.276 0.775 16.463 1.00 95.25 93 PHE A CA 1
ATOM 739 C C . PHE A 1 93 ? -6.114 -0.441 16.891 1.00 95.25 93 PHE A C 1
ATOM 741 O O . PHE A 1 93 ? -6.973 -0.298 17.756 1.00 95.25 93 PHE A O 1
ATOM 748 N N . THR A 1 94 ? -5.838 -1.639 16.368 1.00 93.25 94 THR A N 1
ATOM 749 C CA . THR A 1 94 ? -6.602 -2.850 16.722 1.00 93.25 94 THR A CA 1
ATOM 750 C C . THR A 1 94 ? -6.373 -3.316 18.160 1.00 93.25 94 THR A C 1
ATOM 752 O O . THR A 1 94 ? -7.261 -3.924 18.753 1.00 93.25 94 THR A O 1
ATOM 755 N N . ASP A 1 95 ? -5.205 -3.023 18.732 1.00 95.31 95 ASP A N 1
ATOM 756 C CA . ASP A 1 95 ? -4.831 -3.421 20.093 1.00 95.31 95 ASP A CA 1
ATOM 757 C C . ASP A 1 95 ? -5.276 -2.421 21.169 1.00 95.31 95 ASP A C 1
ATOM 759 O O . ASP A 1 95 ? -5.138 -2.722 22.363 1.00 95.31 95 ASP A O 1
ATOM 763 N N . SER A 1 96 ? -5.828 -1.272 20.762 1.00 95.06 96 SER A N 1
ATOM 764 C CA . SER A 1 96 ? -6.237 -0.185 21.653 1.00 95.06 96 SER A CA 1
ATOM 765 C C . SER A 1 96 ? -7.209 -0.670 22.730 1.00 95.06 96 SER A C 1
ATOM 767 O O . SER A 1 96 ? -8.169 -1.390 22.455 1.00 95.06 96 SER A O 1
ATOM 769 N N . LYS A 1 97 ? -6.960 -0.277 23.982 1.00 93.25 97 LYS A N 1
ATOM 770 C CA . LYS A 1 97 ? -7.760 -0.697 25.148 1.00 93.25 97 LYS A CA 1
ATOM 771 C C . LYS A 1 97 ? -8.819 0.319 25.543 1.00 93.25 97 LYS A C 1
ATOM 773 O O . LYS A 1 97 ? -9.739 -0.014 26.285 1.00 93.25 97 LYS A O 1
ATOM 778 N N . THR A 1 98 ? -8.683 1.552 25.066 1.00 94.62 98 THR A N 1
ATOM 779 C CA . THR A 1 98 ? -9.615 2.644 25.351 1.00 94.62 98 THR A CA 1
ATOM 780 C C . THR A 1 98 ? -10.048 3.329 24.066 1.00 94.62 98 THR A C 1
ATOM 782 O O . THR A 1 98 ? -9.320 3.337 23.074 1.00 94.62 98 THR A O 1
ATOM 785 N N . GLU A 1 99 ? -11.219 3.957 24.098 1.00 89.88 99 GLU A N 1
ATOM 786 C CA . GLU A 1 99 ? -11.718 4.757 22.978 1.00 89.88 99 GLU A CA 1
ATOM 787 C C . GLU A 1 99 ? -10.765 5.910 22.633 1.00 89.88 99 GLU A C 1
ATOM 789 O O . GLU A 1 99 ? -10.493 6.161 21.463 1.00 89.88 99 GLU A O 1
ATOM 794 N N . SER A 1 100 ? -10.190 6.565 23.648 1.00 94.19 100 SER A N 1
ATOM 795 C CA . SER A 1 100 ? -9.208 7.641 23.460 1.00 94.19 100 SER A CA 1
ATOM 796 C C . SER A 1 100 ? -7.965 7.156 22.704 1.00 94.19 100 SER A C 1
ATOM 798 O O . SER A 1 100 ? -7.516 7.793 21.749 1.00 94.19 100 SER A O 1
ATOM 800 N N . GLU A 1 101 ? -7.445 5.984 23.077 1.00 93.88 101 GLU A N 1
ATOM 801 C CA . GLU A 1 101 ? -6.307 5.355 22.404 1.00 93.88 101 GLU A CA 1
ATOM 802 C C . GLU A 1 101 ? -6.656 4.958 20.963 1.00 93.88 101 GLU A C 1
ATOM 804 O O . GLU A 1 101 ? -5.918 5.294 20.036 1.00 93.88 101 GLU A O 1
ATOM 809 N N . ALA A 1 102 ? -7.822 4.339 20.750 1.00 91.81 102 ALA A N 1
ATOM 810 C CA . ALA A 1 102 ? -8.301 3.968 19.421 1.00 91.81 102 ALA A CA 1
ATOM 811 C C . ALA A 1 102 ? -8.479 5.202 18.522 1.00 91.81 102 ALA A C 1
ATOM 813 O O . ALA A 1 102 ? -8.090 5.190 17.350 1.00 91.81 102 ALA A O 1
ATOM 814 N N . GLN A 1 103 ? -9.007 6.300 19.069 1.00 92.12 103 GLN A N 1
ATOM 815 C CA . GLN A 1 103 ? -9.182 7.557 18.351 1.00 92.12 103 GLN A CA 1
ATOM 816 C C . GLN A 1 103 ? -7.834 8.204 18.003 1.00 92.12 103 GLN A C 1
ATOM 818 O O . GLN A 1 103 ? -7.661 8.698 16.886 1.00 92.12 103 GLN A O 1
ATOM 823 N N . SER A 1 104 ? -6.871 8.189 18.930 1.00 96.38 104 SER A N 1
ATOM 824 C CA . SER A 1 104 ? -5.509 8.673 18.678 1.00 96.38 104 SER A CA 1
ATOM 825 C C . SER A 1 104 ? -4.838 7.863 17.569 1.00 96.38 104 SER A C 1
ATOM 827 O O . SER A 1 104 ? -4.382 8.426 16.573 1.00 96.38 104 SER A O 1
ATOM 829 N N . ASN A 1 105 ? -4.874 6.534 17.677 1.00 95.94 105 ASN A N 1
ATOM 830 C CA . ASN A 1 105 ? -4.268 5.639 16.698 1.00 95.94 105 ASN A CA 1
ATOM 831 C C . ASN A 1 105 ? -4.943 5.730 15.322 1.00 95.94 105 ASN A C 1
ATOM 833 O O . ASN A 1 105 ? -4.255 5.647 14.306 1.00 95.94 105 ASN A O 1
ATOM 837 N N . THR A 1 106 ? -6.258 5.972 15.275 1.00 94.69 106 THR A N 1
ATOM 838 C CA . THR A 1 106 ? -7.004 6.245 14.034 1.00 94.69 106 THR A CA 1
ATOM 839 C C . THR A 1 106 ? -6.504 7.517 13.354 1.00 94.69 106 THR A C 1
ATOM 841 O O . THR A 1 106 ? -6.230 7.507 12.155 1.00 94.69 106 THR A O 1
ATOM 844 N N . LYS A 1 107 ? -6.352 8.618 14.105 1.00 95.06 107 LYS A N 1
ATOM 845 C CA . LYS A 1 107 ? -5.846 9.894 13.570 1.00 95.06 107 LYS A CA 1
ATOM 846 C C . LYS A 1 107 ? -4.430 9.739 13.016 1.00 95.06 107 LYS A C 1
ATOM 848 O O . LYS A 1 107 ? -4.148 10.215 11.919 1.00 95.06 107 LYS A O 1
ATOM 853 N N . GLU A 1 108 ? -3.562 9.041 13.741 1.00 96.75 108 GLU A N 1
ATOM 854 C CA . GLU A 1 108 ? -2.197 8.749 13.294 1.00 96.75 108 GLU A CA 1
ATOM 855 C C . GLU A 1 108 ? -2.168 7.863 12.042 1.00 96.75 108 GLU A C 1
ATOM 857 O O . GLU A 1 108 ? -1.401 8.135 11.114 1.00 96.75 108 GLU A O 1
ATOM 862 N N . LEU A 1 109 ? -3.023 6.837 11.973 1.00 95.75 109 LEU A N 1
ATOM 863 C CA . LEU A 1 109 ? -3.141 5.972 10.801 1.00 95.75 109 LEU A CA 1
ATOM 864 C C . LEU A 1 109 ? -3.595 6.765 9.572 1.00 95.75 109 LEU A C 1
ATOM 866 O O . LEU A 1 109 ? -2.957 6.686 8.523 1.00 95.75 109 LEU A O 1
ATOM 870 N N . LEU A 1 110 ? -4.642 7.584 9.711 1.00 95.00 110 LEU A N 1
ATOM 871 C CA . LEU A 1 110 ? -5.115 8.465 8.642 1.00 95.00 110 LEU A CA 1
ATOM 872 C C . LEU A 1 110 ? -4.019 9.428 8.183 1.00 95.00 110 LEU A C 1
ATOM 874 O O . LEU A 1 110 ? -3.797 9.568 6.982 1.00 95.00 110 LEU A O 1
ATOM 878 N N . ALA A 1 111 ? -3.294 10.045 9.118 1.00 94.69 111 ALA A N 1
ATOM 879 C CA . ALA A 1 111 ? -2.189 10.935 8.787 1.00 94.69 111 ALA A CA 1
ATOM 880 C C . ALA A 1 111 ? -1.101 10.209 7.978 1.00 94.69 111 ALA A C 1
ATOM 882 O O . ALA A 1 111 ? -0.637 10.731 6.966 1.00 94.69 111 ALA A O 1
ATOM 883 N N . LYS A 1 112 ? -0.721 8.984 8.368 1.00 94.00 112 LYS A N 1
ATOM 884 C CA . LYS A 1 112 ? 0.253 8.171 7.621 1.00 94.00 112 LYS A CA 1
ATOM 885 C C . LYS A 1 112 ? -0.239 7.823 6.214 1.00 94.00 112 LYS A C 1
ATOM 887 O O . LYS A 1 112 ? 0.520 7.995 5.261 1.00 94.00 112 LYS A O 1
ATOM 892 N N . LEU A 1 113 ? -1.492 7.389 6.074 1.00 92.94 113 LEU A N 1
ATOM 893 C CA . LEU A 1 113 ? -2.093 7.052 4.778 1.00 92.94 113 LEU A CA 1
ATOM 894 C C . LEU A 1 113 ? -2.139 8.269 3.845 1.00 92.94 113 LEU A C 1
ATOM 896 O O . LEU A 1 113 ? -1.681 8.195 2.707 1.00 92.94 113 LEU A O 1
ATOM 900 N N . VAL A 1 114 ? -2.612 9.414 4.342 1.00 91.19 114 VAL A N 1
ATOM 901 C CA . VAL A 1 114 ? -2.681 10.660 3.562 1.00 91.19 114 VAL A CA 1
ATOM 902 C C . VAL A 1 114 ? -1.288 11.157 3.181 1.00 91.19 114 VAL A C 1
ATOM 904 O O . VAL A 1 114 ? -1.078 11.563 2.038 1.00 91.19 114 VAL A O 1
ATOM 907 N N . ASN A 1 115 ? -0.313 11.084 4.091 1.00 91.31 115 ASN A N 1
ATOM 908 C CA . ASN A 1 115 ? 1.070 11.466 3.800 1.00 91.31 115 ASN A CA 1
ATOM 909 C C . ASN A 1 115 ? 1.694 10.594 2.705 1.00 91.31 115 ASN A C 1
ATOM 911 O O . ASN A 1 115 ? 2.467 11.103 1.896 1.00 91.31 115 ASN A O 1
ATOM 915 N N . LYS A 1 116 ? 1.358 9.300 2.662 1.00 88.44 116 LYS A N 1
ATOM 916 C CA . LYS A 1 116 ? 1.824 8.382 1.613 1.00 88.44 116 LYS A CA 1
ATOM 917 C C . LYS A 1 116 ? 1.218 8.709 0.255 1.00 88.44 116 LYS A C 1
ATOM 919 O O . LYS A 1 116 ? 1.942 8.682 -0.724 1.00 88.44 116 LYS A O 1
ATOM 924 N N . ILE A 1 117 ? -0.055 9.097 0.217 1.00 87.25 117 ILE A N 1
ATOM 925 C CA . ILE A 1 117 ? -0.727 9.534 -1.016 1.00 87.25 117 ILE A CA 1
ATOM 926 C C . ILE A 1 117 ? -0.202 10.903 -1.488 1.00 87.25 117 ILE A C 1
ATOM 928 O O . ILE A 1 117 ? -0.111 11.165 -2.684 1.00 87.25 117 ILE A O 1
ATOM 932 N N . SER A 1 118 ? 0.120 11.801 -0.552 1.00 83.06 118 SER A N 1
ATOM 933 C CA . SER A 1 118 ? 0.478 13.194 -0.862 1.00 83.06 118 SER A CA 1
ATOM 934 C C . SER A 1 118 ? 1.951 13.383 -1.226 1.00 83.06 118 SER A C 1
ATOM 936 O O . SER A 1 118 ? 2.281 14.326 -1.946 1.00 83.06 118 SER A O 1
ATOM 938 N N . LYS A 1 119 ? 2.850 12.514 -0.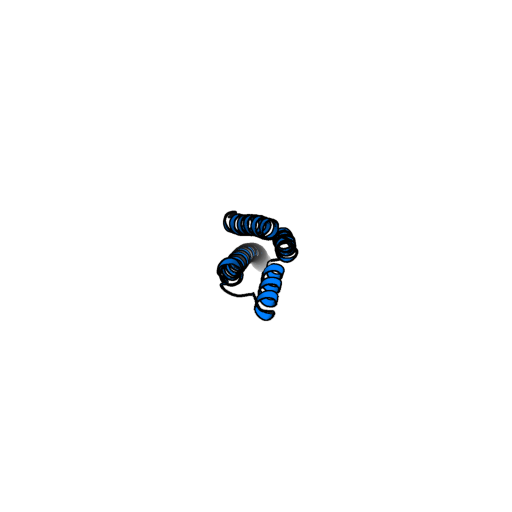742 1.00 66.88 119 LYS A N 1
ATOM 939 C CA . LYS A 1 119 ? 4.249 12.479 -1.187 1.00 66.88 119 LYS A CA 1
ATOM 940 C C . L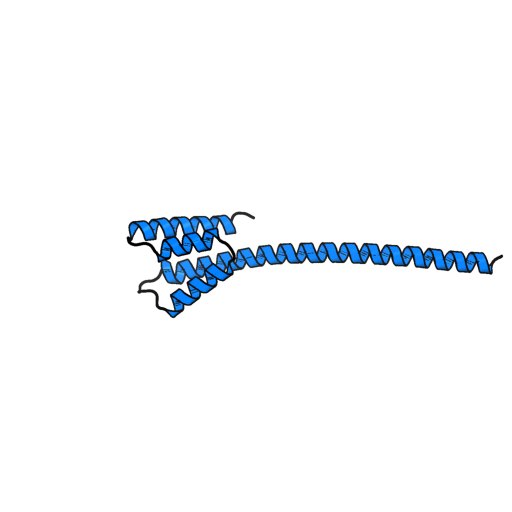YS A 1 119 ? 4.321 11.858 -2.588 1.00 66.88 119 LYS A C 1
ATOM 942 O O . LYS A 1 119 ? 4.570 10.665 -2.712 1.00 66.88 119 LYS A O 1
ATOM 947 N N . LYS A 1 120 ? 4.084 12.683 -3.611 1.00 50.94 120 LYS A N 1
ATOM 948 C CA . LYS A 1 120 ? 4.493 12.407 -4.996 1.00 50.94 120 LYS A CA 1
ATOM 949 C C . LYS A 1 120 ? 6.004 12.515 -5.156 1.00 50.94 120 LYS A C 1
ATOM 951 O O . LYS A 1 120 ? 6.585 13.443 -4.548 1.00 50.94 120 LYS A O 1
#